Protein AF-I4HTZ8-F1 (afdb_monomer_lite)

Structure (mmCIF, N/CA/C/O backbone):
data_AF-I4HTZ8-F1
#
_entry.id   AF-I4HTZ8-F1
#
loop_
_atom_site.group_PDB
_atom_site.id
_atom_site.type_symbol
_atom_site.label_atom_id
_atom_site.label_alt_id
_atom_site.label_comp_id
_atom_site.label_asym_id
_atom_site.label_entity_id
_atom_site.label_seq_id
_atom_site.pdbx_PDB_ins_code
_atom_site.Cartn_x
_atom_site.Cartn_y
_atom_site.Cartn_z
_atom_site.occupancy
_atom_site.B_iso_or_equiv
_atom_site.auth_seq_id
_atom_site.auth_comp_id
_atom_site.auth_asym_id
_atom_site.auth_atom_id
_atom_site.pdbx_PDB_model_num
ATOM 1 N N . MET A 1 1 ? -19.014 36.521 25.396 1.00 65.19 1 MET A N 1
ATOM 2 C CA . MET A 1 1 ? -19.561 35.167 25.146 1.00 65.19 1 MET A CA 1
ATOM 3 C C . MET A 1 1 ? -18.656 34.148 25.816 1.00 65.19 1 MET A C 1
ATOM 5 O O . MET A 1 1 ? -17.449 34.260 25.658 1.00 65.19 1 MET A O 1
ATOM 9 N N . LYS A 1 2 ? -19.198 33.202 26.592 1.00 66.19 2 LYS A N 1
ATOM 10 C CA . LYS A 1 2 ? -18.400 32.083 27.116 1.00 66.19 2 LYS A CA 1
ATOM 11 C C . LYS A 1 2 ? -18.211 31.069 25.990 1.00 66.19 2 LYS A C 1
ATOM 13 O O . LYS A 1 2 ? -19.199 30.622 25.416 1.00 66.19 2 LYS A O 1
ATOM 18 N N . THR A 1 3 ? -16.968 30.734 25.668 1.00 69.94 3 THR A N 1
ATOM 19 C CA . THR A 1 3 ? -16.645 29.698 24.684 1.00 69.94 3 THR A CA 1
ATOM 20 C C . THR A 1 3 ? -17.079 28.349 25.258 1.00 69.94 3 THR A C 1
ATOM 22 O O . THR A 1 3 ? -16.637 28.006 26.360 1.00 69.94 3 THR A O 1
ATOM 25 N N . PRO A 1 4 ? -17.962 27.585 24.593 1.00 71.19 4 PRO A N 1
ATOM 26 C CA . PRO A 1 4 ? -18.311 26.259 25.073 1.00 71.19 4 PRO A CA 1
ATOM 27 C C . PRO A 1 4 ? -17.046 25.399 25.054 1.00 71.19 4 PRO A C 1
ATOM 29 O O . PRO A 1 4 ? -16.412 25.218 24.015 1.00 71.19 4 PRO A O 1
ATOM 32 N N . LYS A 1 5 ? -16.644 24.905 26.228 1.00 70.69 5 LYS A N 1
ATOM 33 C CA . LYS A 1 5 ? -15.523 23.977 26.356 1.00 70.69 5 LYS A CA 1
ATOM 34 C C . LYS A 1 5 ? -15.983 22.651 25.755 1.00 70.69 5 LYS A C 1
ATOM 36 O O . LYS A 1 5 ? -16.731 21.913 26.389 1.00 70.69 5 LYS A O 1
ATOM 41 N N . LEU A 1 6 ? -15.594 22.398 24.506 1.00 69.25 6 LEU A N 1
ATOM 42 C CA . LEU A 1 6 ? -15.795 21.124 23.818 1.00 69.25 6 LEU A CA 1
ATOM 43 C C . LEU A 1 6 ? -14.887 20.084 24.476 1.00 69.25 6 LEU A C 1
ATOM 45 O O . LEU A 1 6 ? -13.804 19.780 23.989 1.00 69.25 6 LEU A O 1
ATOM 49 N N . THR A 1 7 ? -15.291 19.580 25.636 1.00 71.62 7 THR A N 1
ATOM 50 C CA . THR A 1 7 ? -14.662 18.399 26.213 1.00 71.62 7 THR A CA 1
ATOM 51 C C . THR A 1 7 ? -15.077 17.221 25.336 1.00 71.62 7 THR A C 1
ATOM 53 O O . THR A 1 7 ? -16.279 16.938 25.270 1.00 71.62 7 THR A O 1
ATOM 56 N N . PRO A 1 8 ? -14.148 16.542 24.635 1.00 71.69 8 PRO A N 1
ATOM 57 C CA . PRO A 1 8 ? -14.509 15.338 23.910 1.00 71.69 8 PRO A CA 1
ATOM 58 C C . PRO A 1 8 ? -15.073 14.352 24.932 1.00 71.69 8 PRO A C 1
ATOM 60 O O . PRO A 1 8 ? -14.416 14.011 25.917 1.00 71.69 8 PRO A O 1
ATOM 63 N N . ARG A 1 9 ? -16.330 13.942 24.747 1.00 71.38 9 ARG A N 1
ATOM 64 C CA . ARG A 1 9 ? -16.879 12.834 25.524 1.00 71.38 9 ARG A CA 1
ATOM 65 C C . ARG A 1 9 ? -16.106 11.599 25.089 1.00 71.38 9 ARG A C 1
ATOM 67 O O . ARG A 1 9 ? -16.243 11.170 23.948 1.00 71.38 9 ARG A O 1
ATOM 74 N N . ILE A 1 10 ? -15.289 11.052 25.985 1.00 66.62 10 ILE A N 1
ATOM 75 C CA . ILE A 1 10 ? -14.729 9.712 25.820 1.00 66.62 10 ILE A CA 1
ATOM 76 C C . ILE A 1 10 ? -15.914 8.756 25.972 1.00 66.62 10 ILE A C 1
ATOM 78 O O . ILE A 1 10 ? -16.255 8.324 27.071 1.00 66.62 10 ILE A O 1
ATOM 82 N N . THR A 1 11 ? -16.647 8.533 24.884 1.00 69.75 11 THR A N 1
ATOM 83 C CA . THR A 1 11 ? -17.640 7.463 24.805 1.00 69.75 11 THR A CA 1
ATOM 84 C C . THR A 1 11 ? -16.929 6.122 24.942 1.00 69.75 11 THR A C 1
ATOM 86 O O . THR A 1 11 ? -15.765 5.994 24.559 1.00 69.75 11 THR A O 1
ATOM 89 N N . ALA A 1 12 ? -17.628 5.133 25.506 1.00 77.31 12 ALA A N 1
ATOM 90 C CA . ALA A 1 12 ? -17.138 3.761 25.576 1.00 77.31 12 ALA A CA 1
ATOM 91 C C . ALA A 1 12 ? -16.632 3.296 24.193 1.00 77.31 12 ALA A C 1
ATOM 93 O O . ALA A 1 12 ? -17.128 3.800 23.178 1.00 77.31 12 ALA A O 1
ATOM 94 N N . PRO A 1 13 ? -15.655 2.370 24.133 1.00 74.00 13 PRO A N 1
ATOM 95 C CA . PRO A 1 13 ? -15.115 1.876 22.873 1.00 74.00 13 PRO A CA 1
ATOM 96 C C . PRO A 1 13 ? -16.246 1.505 21.915 1.00 74.00 13 PRO A C 1
ATOM 98 O O . PRO A 1 13 ? -17.097 0.676 22.235 1.00 74.00 13 PRO A O 1
ATOM 101 N N . VAL A 1 14 ? -16.281 2.157 20.755 1.00 77.00 14 VAL A N 1
ATOM 102 C CA . VAL A 1 14 ? -17.253 1.825 19.715 1.00 77.00 14 VAL A CA 1
ATOM 103 C C . VAL A 1 14 ? -16.838 0.474 19.150 1.00 77.00 14 VAL A C 1
ATOM 105 O O . VAL A 1 14 ? -15.785 0.377 18.519 1.00 77.00 14 VAL A O 1
ATOM 108 N N . GLN A 1 15 ? -17.646 -0.563 19.384 1.00 77.38 15 GLN A N 1
ATOM 109 C CA . GLN A 1 15 ? -17.530 -1.802 18.623 1.00 77.38 15 GLN A CA 1
ATOM 110 C C . GLN A 1 15 ? -17.835 -1.465 17.166 1.00 77.38 15 GLN A C 1
ATOM 112 O O . GLN A 1 15 ? -18.913 -0.961 16.850 1.00 77.38 15 GLN A O 1
ATOM 117 N N . ARG A 1 16 ? -16.852 -1.665 16.293 1.00 80.31 16 ARG A N 1
ATOM 118 C CA . ARG A 1 16 ? -17.042 -1.589 14.849 1.00 80.31 16 ARG A CA 1
ATOM 119 C C . ARG A 1 16 ? -16.905 -2.988 14.296 1.00 80.31 16 ARG A C 1
ATOM 121 O O . ARG A 1 16 ? -16.021 -3.732 14.719 1.00 80.31 16 ARG A O 1
ATOM 128 N N . ASP A 1 17 ? -17.747 -3.299 13.328 1.00 79.50 17 ASP A N 1
ATOM 129 C CA . ASP A 1 17 ? -17.560 -4.493 12.529 1.00 79.50 17 ASP A CA 1
ATOM 130 C C . ASP A 1 17 ? -16.299 -4.296 11.688 1.00 79.50 17 ASP A C 1
ATOM 132 O O . ASP A 1 17 ? -16.213 -3.390 10.853 1.00 79.50 17 ASP A O 1
ATOM 136 N N . ASN A 1 18 ? -15.287 -5.124 11.940 1.00 69.56 18 ASN A N 1
ATOM 137 C CA . ASN A 1 18 ? -14.097 -5.175 11.107 1.00 69.56 18 ASN A CA 1
ATOM 138 C C . ASN A 1 18 ? -14.477 -5.882 9.803 1.00 69.56 18 ASN A C 1
ATOM 140 O O . ASN A 1 18 ? -14.309 -7.093 9.668 1.00 69.56 18 ASN A O 1
ATOM 144 N N . ILE A 1 19 ? -15.016 -5.130 8.844 1.00 70.50 19 ILE A N 1
ATOM 145 C CA . ILE A 1 19 ? -15.188 -5.616 7.476 1.00 70.50 19 ILE A CA 1
ATOM 146 C C . ILE A 1 19 ? -13.791 -5.685 6.864 1.00 70.50 19 ILE A C 1
ATOM 148 O O . ILE A 1 19 ? -13.258 -4.700 6.359 1.00 70.50 19 ILE A O 1
ATOM 152 N N . SER A 1 20 ? -13.170 -6.855 6.966 1.00 66.44 20 SER A N 1
ATOM 153 C CA . SER A 1 20 ? -11.949 -7.154 6.239 1.00 66.44 20 SER A CA 1
ATOM 154 C C . SER A 1 20 ? -12.346 -7.699 4.874 1.00 66.44 20 SER A C 1
ATOM 156 O O . SER A 1 20 ? -12.852 -8.816 4.774 1.00 66.44 20 SER A O 1
ATOM 158 N N . THR A 1 21 ? -12.140 -6.925 3.811 1.00 63.06 21 THR A N 1
ATOM 159 C CA . THR A 1 21 ? -12.175 -7.441 2.436 1.00 63.06 21 THR A CA 1
ATOM 160 C C . THR A 1 21 ? -10.919 -8.279 2.197 1.00 63.06 21 THR A C 1
ATOM 162 O O . THR A 1 21 ? -10.010 -7.864 1.483 1.00 63.06 21 THR A O 1
ATOM 165 N N . VAL A 1 22 ? -10.838 -9.447 2.842 1.00 63.66 22 VAL A N 1
ATOM 166 C CA . VAL A 1 22 ? -9.891 -10.496 2.455 1.00 63.66 22 VAL A CA 1
ATOM 167 C C . VAL A 1 22 ? -10.597 -11.353 1.409 1.00 63.66 22 VAL A C 1
ATOM 169 O O . VAL A 1 22 ? -11.613 -11.970 1.729 1.00 63.66 22 VAL A O 1
ATOM 172 N N . PRO A 1 23 ? -10.114 -11.388 0.162 1.00 64.25 23 PRO A N 1
ATOM 173 C CA . PRO A 1 23 ? -10.720 -12.221 -0.861 1.00 64.25 23 PRO A CA 1
ATOM 174 C C . PRO A 1 23 ? -10.483 -13.696 -0.526 1.00 64.25 23 PRO A C 1
ATOM 176 O O . PRO A 1 23 ? -9.339 -14.134 -0.407 1.00 64.25 23 PRO A O 1
ATOM 179 N N . SER A 1 24 ? -11.566 -14.464 -0.401 1.00 67.81 24 SER A N 1
ATOM 180 C CA . SER A 1 24 ? -11.546 -15.928 -0.253 1.00 67.81 24 SER A CA 1
ATOM 181 C C . SER A 1 24 ? -10.998 -16.638 -1.491 1.00 67.81 24 SER A C 1
ATOM 183 O O . SER A 1 24 ? -10.454 -17.734 -1.391 1.00 67.81 24 SER A O 1
ATOM 185 N N . ASP A 1 25 ? -11.106 -15.984 -2.648 1.00 68.81 25 ASP A N 1
ATOM 186 C CA . ASP A 1 25 ? -10.939 -16.607 -3.964 1.00 68.81 25 ASP A CA 1
ATOM 187 C C . ASP A 1 25 ? -9.543 -16.355 -4.560 1.00 68.81 25 ASP A C 1
ATOM 189 O O . ASP A 1 25 ? -9.292 -16.637 -5.728 1.00 68.81 25 ASP A O 1
ATOM 193 N N . GLY A 1 26 ? -8.622 -15.785 -3.774 1.00 60.44 26 GLY A N 1
ATOM 194 C CA . GLY A 1 26 ? -7.256 -15.506 -4.226 1.00 60.44 26 GLY A CA 1
ATOM 195 C C . GLY A 1 26 ? -7.108 -14.251 -5.090 1.00 60.44 26 GLY A C 1
ATOM 196 O O . GLY A 1 26 ? -6.051 -14.055 -5.683 1.00 60.44 26 GLY A O 1
ATOM 197 N N . ASN A 1 27 ? -8.109 -13.364 -5.115 1.00 64.06 27 ASN A N 1
ATOM 198 C CA . ASN A 1 27 ? -8.005 -12.013 -5.685 1.00 64.06 27 ASN A CA 1
ATOM 199 C C . ASN A 1 27 ? -7.133 -11.103 -4.792 1.00 64.06 27 ASN A C 1
ATOM 201 O O . ASN A 1 27 ? -7.565 -10.067 -4.296 1.00 64.06 27 ASN A O 1
ATOM 205 N N . VAL A 1 28 ? -5.908 -11.539 -4.507 1.00 62.81 28 VAL A N 1
ATOM 206 C CA . VAL A 1 28 ? -4.931 -10.811 -3.700 1.00 62.81 28 VAL A CA 1
ATOM 207 C C . VAL A 1 28 ? -4.712 -9.446 -4.346 1.00 62.81 28 VAL A C 1
ATOM 209 O O . VAL A 1 28 ? -4.447 -9.364 -5.543 1.00 62.81 28 VAL A O 1
ATOM 212 N N . ILE A 1 29 ? -4.818 -8.373 -3.559 1.00 64.56 29 ILE A N 1
ATOM 213 C CA . ILE A 1 29 ? -4.389 -7.039 -3.985 1.00 64.56 29 ILE A CA 1
ATOM 214 C C . ILE A 1 29 ? -2.874 -7.120 -4.186 1.00 64.56 29 ILE A C 1
ATOM 216 O O . ILE A 1 29 ? -2.100 -7.006 -3.237 1.00 64.56 29 ILE A O 1
ATOM 220 N N . THR A 1 30 ? -2.440 -7.417 -5.407 1.00 65.56 30 THR A N 1
ATOM 221 C CA . THR A 1 30 ? -1.021 -7.455 -5.749 1.00 65.56 30 THR A CA 1
ATOM 222 C C . THR A 1 30 ? -0.538 -6.029 -5.979 1.00 65.56 30 THR A C 1
ATOM 224 O O . THR A 1 30 ? -1.232 -5.280 -6.674 1.00 65.56 30 THR A O 1
ATOM 227 N N . PRO A 1 31 ? 0.640 -5.637 -5.460 1.00 65.62 31 PRO A N 1
ATOM 228 C CA . PRO A 1 31 ? 1.247 -4.379 -5.866 1.00 65.62 31 PRO A CA 1
ATOM 229 C C . PRO A 1 31 ? 1.431 -4.416 -7.385 1.00 65.62 31 PRO A C 1
ATOM 231 O O . PRO A 1 31 ? 2.097 -5.307 -7.913 1.00 65.62 31 PRO A O 1
ATOM 234 N N . ALA A 1 32 ? 0.786 -3.492 -8.093 1.00 73.19 32 ALA A N 1
ATOM 235 C CA . ALA A 1 32 ? 1.031 -3.327 -9.515 1.00 73.19 32 ALA A CA 1
ATOM 236 C C . ALA A 1 32 ? 2.441 -2.746 -9.700 1.00 73.19 32 ALA A C 1
ATOM 238 O O . ALA A 1 32 ? 2.911 -1.949 -8.887 1.00 73.19 32 ALA A O 1
ATOM 239 N N . T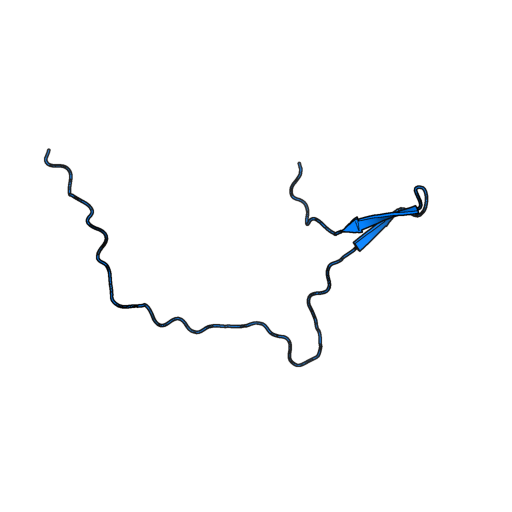HR A 1 33 ? 3.123 -3.143 -10.769 1.00 77.25 33 THR A N 1
ATOM 240 C CA . THR A 1 33 ? 4.457 -2.639 -11.107 1.00 77.25 33 THR A CA 1
ATOM 241 C C . THR A 1 33 ? 4.424 -2.200 -12.558 1.00 77.25 33 THR A C 1
ATOM 243 O O . THR A 1 33 ? 3.967 -2.951 -13.420 1.00 77.25 33 THR A O 1
ATOM 246 N N . PHE A 1 34 ? 4.901 -0.993 -12.840 1.00 79.19 34 PHE A N 1
ATOM 247 C CA . PHE A 1 34 ? 5.089 -0.523 -14.206 1.00 79.19 34 PHE A CA 1
ATOM 248 C C . PHE A 1 34 ? 6.552 -0.718 -14.598 1.00 79.19 34 PHE A C 1
ATOM 250 O O . PHE A 1 34 ? 7.438 -0.240 -13.894 1.00 79.19 34 PHE A O 1
ATOM 257 N N . CYS A 1 35 ? 6.813 -1.414 -15.703 1.00 85.81 35 CYS A N 1
ATOM 258 C CA . CYS A 1 35 ? 8.167 -1.628 -16.205 1.00 85.81 35 CYS A CA 1
ATOM 259 C C . CYS A 1 35 ? 8.352 -0.937 -17.556 1.00 85.81 35 CYS A C 1
ATOM 261 O O . CYS A 1 35 ? 7.638 -1.232 -18.514 1.00 85.81 35 CYS A O 1
ATOM 263 N N . ASP A 1 36 ? 9.348 -0.058 -17.634 1.00 84.19 36 ASP A N 1
ATOM 264 C CA . ASP A 1 36 ? 9.788 0.560 -18.877 1.00 84.19 36 ASP A CA 1
ATOM 265 C C . ASP A 1 36 ? 10.867 -0.313 -19.536 1.00 84.19 36 ASP A C 1
ATOM 267 O O . ASP A 1 36 ? 11.963 -0.516 -19.004 1.00 84.19 36 ASP A O 1
ATOM 271 N N . LEU A 1 37 ? 10.551 -0.841 -20.721 1.00 88.38 37 LEU A N 1
ATOM 272 C CA . LEU A 1 37 ? 11.456 -1.691 -21.495 1.00 88.38 37 LEU A CA 1
ATOM 273 C C . LEU A 1 37 ? 12.657 -0.920 -22.061 1.00 88.38 37 LEU A C 1
ATOM 275 O O . LEU A 1 37 ? 13.710 -1.527 -22.265 1.00 88.38 37 LEU A O 1
ATOM 279 N N . ALA A 1 38 ? 12.524 0.384 -22.316 1.00 90.12 38 ALA A N 1
ATOM 280 C CA . ALA A 1 38 ? 13.600 1.193 -22.879 1.00 90.12 38 ALA A CA 1
ATOM 281 C C . ALA A 1 38 ? 14.714 1.423 -21.851 1.00 90.12 38 ALA A C 1
ATOM 283 O O . ALA A 1 38 ? 15.896 1.275 -22.165 1.00 90.12 38 ALA A O 1
ATOM 284 N N . THR A 1 39 ? 14.338 1.729 -20.610 1.00 91.19 39 THR A N 1
ATOM 285 C CA . THR A 1 39 ? 15.280 1.967 -19.506 1.00 91.19 39 THR A CA 1
ATOM 286 C C . THR A 1 39 ? 15.598 0.709 -18.696 1.00 91.19 39 THR A C 1
ATOM 288 O O . THR A 1 39 ? 16.555 0.710 -17.922 1.00 91.19 39 THR A O 1
ATOM 291 N N . LYS A 1 40 ? 14.840 -0.383 -18.889 1.00 90.38 40 LYS A N 1
ATOM 292 C CA . LYS A 1 40 ? 14.893 -1.626 -18.093 1.00 90.38 40 LYS A CA 1
ATOM 293 C C . LYS A 1 40 ? 14.655 -1.383 -16.599 1.00 90.38 40 LYS A C 1
ATOM 295 O O . LYS A 1 40 ? 15.189 -2.108 -15.758 1.00 90.38 40 LYS A O 1
ATOM 300 N N . GLN A 1 41 ? 13.870 -0.361 -16.270 1.00 87.38 41 GLN A N 1
ATOM 301 C CA . G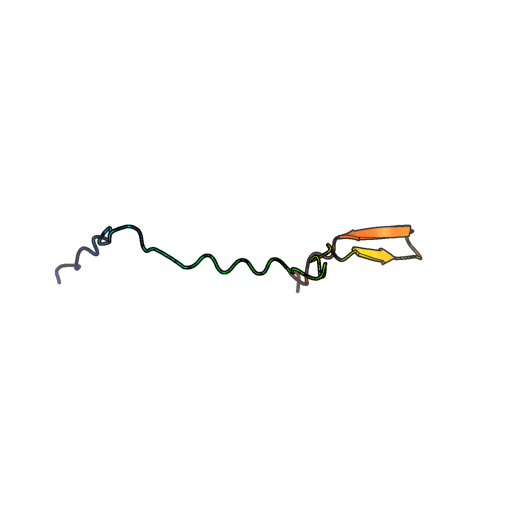LN A 1 41 ? 13.519 -0.009 -14.898 1.00 87.38 41 GLN A CA 1
ATOM 302 C C . GLN A 1 41 ? 12.068 -0.387 -14.606 1.00 87.38 41 GLN A C 1
ATOM 304 O O . GLN A 1 41 ? 11.196 -0.263 -15.463 1.00 87.38 41 GLN A O 1
ATOM 309 N N . CYS A 1 42 ? 11.818 -0.853 -13.383 1.00 85.12 42 CYS A N 1
A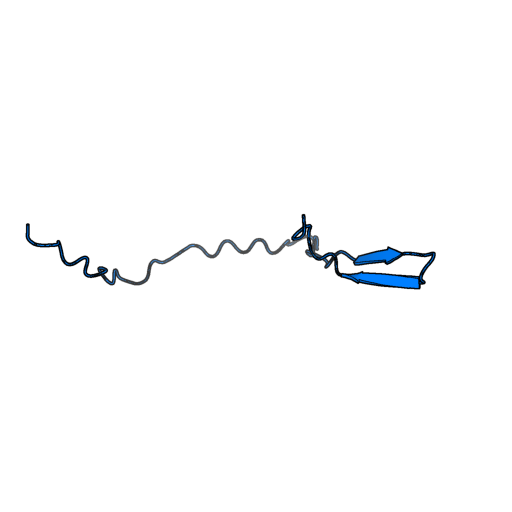TOM 310 C CA . CYS A 1 42 ? 10.479 -1.140 -12.887 1.00 85.12 42 CYS A CA 1
ATOM 311 C C . CYS A 1 42 ? 10.194 -0.254 -11.677 1.00 85.12 42 CYS A C 1
ATOM 313 O O . CYS A 1 42 ? 10.995 -0.197 -10.742 1.00 85.12 42 CYS A O 1
ATOM 315 N N . TY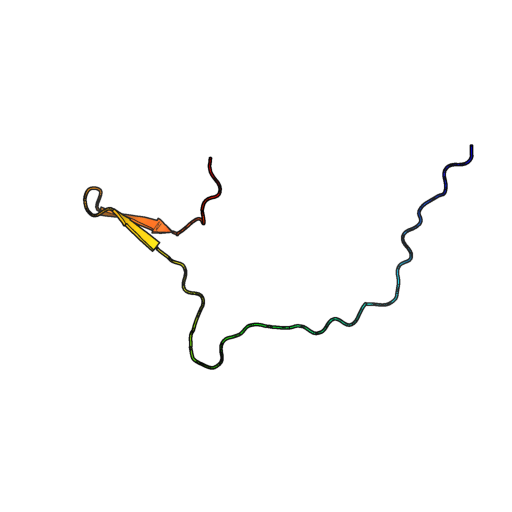R A 1 43 ? 9.045 0.409 -11.695 1.00 81.25 43 TYR A N 1
ATOM 316 C CA . TYR A 1 43 ? 8.583 1.288 -10.634 1.00 81.25 43 TYR A CA 1
ATOM 317 C C . TYR A 1 43 ? 7.372 0.650 -9.951 1.00 81.25 43 TYR A C 1
ATOM 319 O O . TYR A 1 43 ? 6.459 0.183 -10.645 1.00 81.25 43 TYR A O 1
ATOM 327 N N . PRO A 1 44 ? 7.335 0.607 -8.607 1.00 76.25 44 PRO A N 1
ATOM 328 C CA . PRO A 1 44 ? 6.116 0.230 -7.911 1.00 76.25 44 PRO A CA 1
ATOM 329 C C . PRO A 1 44 ? 5.008 1.208 -8.311 1.00 76.25 44 PRO A C 1
ATOM 331 O O . PRO A 1 44 ? 5.250 2.410 -8.434 1.00 76.25 44 PRO A O 1
ATOM 334 N N . PHE A 1 45 ? 3.802 0.700 -8.547 1.00 69.19 45 PHE A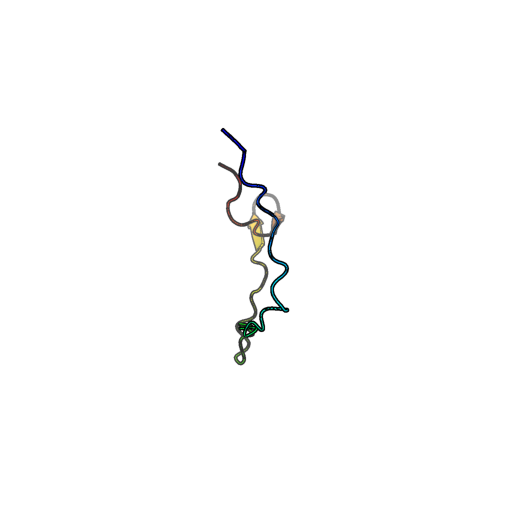 N 1
ATOM 335 C CA . PHE A 1 45 ? 2.649 1.537 -8.848 1.00 69.19 45 PHE A CA 1
ATOM 336 C C . PHE A 1 45 ? 2.338 2.396 -7.620 1.00 69.19 45 PHE A C 1
ATOM 338 O O . PHE A 1 45 ? 1.776 1.915 -6.639 1.00 69.19 45 PHE A O 1
ATOM 345 N N . ALA A 1 46 ? 2.746 3.663 -7.671 1.00 64.94 46 ALA A N 1
ATOM 346 C CA . ALA A 1 46 ? 2.545 4.632 -6.598 1.00 64.94 46 ALA A CA 1
ATOM 347 C C . ALA A 1 46 ? 1.157 5.294 -6.632 1.00 64.94 46 ALA A C 1
ATOM 349 O O . ALA A 1 46 ? 0.921 6.191 -5.837 1.00 64.94 46 ALA A O 1
ATOM 350 N N . GLY A 1 47 ? 0.254 4.851 -7.521 1.00 61.78 47 GLY A N 1
ATOM 351 C CA . GLY A 1 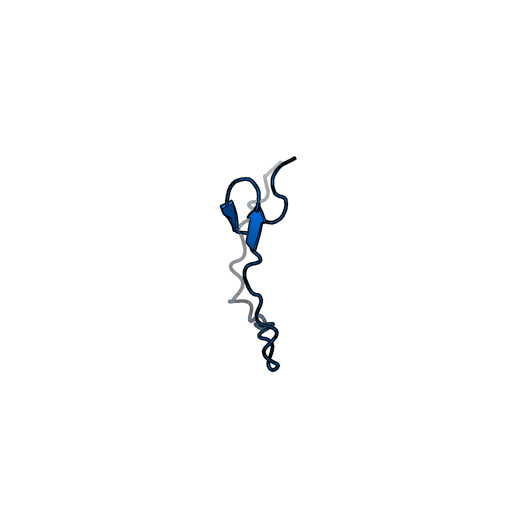47 ? -1.135 5.306 -7.565 1.00 61.78 47 GLY A CA 1
ATOM 352 C C . GLY A 1 47 ? -1.274 6.823 -7.634 1.00 61.78 47 GLY A C 1
ATOM 353 O O . GLY A 1 47 ? -1.737 7.403 -6.673 1.00 61.78 47 GLY A O 1
ATOM 354 N N . ASP A 1 48 ? -0.863 7.431 -8.751 1.00 60.25 48 ASP A N 1
ATOM 355 C CA . ASP A 1 48 ? -1.243 8.795 -9.171 1.00 60.25 48 ASP A CA 1
ATOM 356 C C . ASP A 1 48 ? -1.379 9.858 -8.054 1.00 60.25 48 ASP A C 1
ATOM 358 O O . ASP A 1 48 ? -2.368 10.579 -7.982 1.00 60.25 48 ASP A O 1
ATOM 362 N N . ASP A 1 49 ? -0.375 9.966 -7.179 1.00 61.22 49 ASP A N 1
ATOM 363 C CA . ASP A 1 49 ? -0.198 11.107 -6.272 1.00 61.22 49 ASP A CA 1
ATOM 364 C C . ASP A 1 49 ? 0.968 11.976 -6.777 1.00 61.22 49 ASP A C 1
ATOM 366 O O . ASP A 1 49 ? 1.988 12.135 -6.106 1.00 61.22 49 ASP A O 1
ATOM 370 N N . ALA A 1 50 ? 0.860 12.503 -8.000 1.00 43.84 50 ALA A N 1
ATOM 371 C CA . ALA A 1 50 ? 1.636 13.666 -8.442 1.00 43.84 50 ALA A CA 1
ATOM 372 C C . ALA A 1 50 ? 1.058 14.257 -9.741 1.00 43.84 50 ALA A C 1
ATOM 374 O O . ALA A 1 50 ? 1.403 13.815 -10.837 1.00 43.84 50 ALA A O 1
ATOM 375 N N . VAL A 1 51 ? 0.221 15.291 -9.594 1.00 42.66 51 VAL A N 1
ATOM 376 C CA . VAL A 1 51 ? 0.007 16.327 -10.624 1.00 42.66 51 VAL A CA 1
ATOM 377 C C . VAL A 1 51 ? 1.073 17.402 -10.464 1.00 42.66 51 VAL A C 1
ATOM 379 O O . VAL A 1 51 ? 1.320 17.799 -9.300 1.00 42.66 51 VAL A O 1
#

pLDDT: mean 71.37, std 10.21, range [42.66, 91.19]

InterPro domains:
  IPR031036 Prenylated cyclic peptide, anacyclamide/piricyclamide family [PF19158] (6-50)
  IPR031036 Prenylated cyclic peptide, anacyclamide/piricyclamide family [TIGR04446] (1-50)

Secondary structure (DSSP, 8-state):
-PPP------PSP----------TTS---PPPEEEETTTTEEEE---S---

Radius of gyration: 22.96 Å; chains: 1; bounding box: 35×52×50 Å

Foldseek 3Di:
DDDPPPDPPPDDDDDDPPPDPDDPVPPDPDFDWDADPVVRDIDTCPPPPDD

Sequence (51 aa):
MKTPKLTPRITAPVQRDNISTVPSDGNVITPATFCDLATKQCYPFAGDDAV

Organism: NCBI:txid1160285